Protein AF-A0A956KHF9-F1 (afdb_monomer_lite)

Foldseek 3Di:
DAQAPLCQQLFFHPFFAAADPVRHGHWWKEQACAFSRRDRVDPQRCNVLPHQDQPRKGFIAIGRDGGRSRRGDPDIDGSVDDTHYDDDDNPDPDD

pLDDT: mean 93.19, std 8.16, range [40.53, 98.19]

Sequence (95 aa):
VAADWDDLVDGALAASISINEHGEPTVDSVWTNTDSSGASASVLDCNAWTLNGLNIVALHGKAGASGEQWTLVGDVASCSDKKRLYCLEQPQNGG

Secondary structure (DSSP, 8-state):
--SSHHHHHSSB-SS---B-TTS-B---EEE--B-TTSSB--S-BHHHHT---TT-EEEEEETT--BGGGT--SSEEETTS--B-----------

Radius of gyration: 13.56 Å; chains: 1; bounding box: 30×32×38 Å

Structure (mmCIF, N/CA/C/O backbone):
data_AF-A0A956KHF9-F1
#
_entry.id   AF-A0A956KHF9-F1
#
loop_
_atom_site.group_PDB
_atom_site.id
_atom_site.type_symbol
_atom_site.label_atom_id
_atom_site.label_alt_id
_atom_site.label_comp_id
_atom_site.label_asym_id
_atom_site.label_entity_id
_atom_site.label_seq_id
_atom_site.pdbx_PDB_ins_code
_atom_site.Cartn_x
_atom_site.Cartn_y
_atom_site.Cartn_z
_atom_site.occupancy
_atom_site.B_iso_or_equiv
_atom_site.auth_seq_id
_atom_site.auth_comp_id
_atom_site.auth_asym_id
_atom_site.auth_atom_id
_atom_site.pdbx_PDB_model_num
ATOM 1 N N . VAL A 1 1 ? -12.289 2.039 10.640 1.00 84.94 1 VAL A N 1
ATOM 2 C CA . VAL A 1 1 ? -10.980 1.378 10.580 1.00 84.94 1 VAL A CA 1
ATOM 3 C C . VAL A 1 1 ? -11.262 -0.104 10.471 1.00 84.94 1 VAL A C 1
ATOM 5 O O . VAL A 1 1 ? -12.367 -0.480 10.850 1.00 84.94 1 VAL A O 1
ATOM 8 N N . ALA A 1 2 ? -10.343 -0.885 9.912 1.00 89.56 2 ALA A N 1
ATOM 9 C CA . ALA A 1 2 ? -10.547 -2.316 9.720 1.00 89.56 2 ALA A CA 1
ATOM 10 C C . ALA A 1 2 ? -10.549 -3.080 11.058 1.00 89.56 2 ALA A C 1
ATOM 12 O O . ALA A 1 2 ? -9.770 -2.737 11.952 1.00 89.56 2 ALA A O 1
ATOM 13 N N . ALA A 1 3 ? -11.405 -4.090 11.193 1.00 89.62 3 ALA A N 1
ATOM 14 C CA . ALA A 1 3 ? -11.467 -5.001 12.335 1.00 89.62 3 ALA A CA 1
ATOM 15 C C . ALA A 1 3 ? -10.482 -6.176 12.208 1.00 89.62 3 ALA A C 1
ATOM 17 O O . ALA A 1 3 ? -9.941 -6.637 13.214 1.00 89.62 3 ALA A O 1
ATOM 18 N N . ASP A 1 4 ? -10.238 -6.636 10.983 1.00 91.31 4 ASP A N 1
ATOM 19 C CA . ASP A 1 4 ? -9.315 -7.714 10.632 1.00 91.31 4 ASP A CA 1
ATOM 20 C C . ASP A 1 4 ? -8.784 -7.522 9.198 1.00 91.31 4 ASP A C 1
ATOM 22 O O . ASP A 1 4 ? -8.983 -6.476 8.576 1.00 91.31 4 ASP A O 1
ATOM 26 N N . TRP A 1 5 ? -8.033 -8.502 8.698 1.00 91.00 5 TRP A N 1
ATOM 27 C CA . TRP A 1 5 ? -7.438 -8.460 7.370 1.00 91.00 5 TRP A CA 1
ATOM 28 C C . TRP A 1 5 ? -8.471 -8.510 6.246 1.00 91.00 5 TRP A C 1
ATOM 30 O O . TRP A 1 5 ? -8.256 -7.865 5.223 1.00 91.00 5 TRP A O 1
ATOM 40 N N . ASP A 1 6 ? -9.577 -9.231 6.431 1.00 92.38 6 ASP A N 1
ATOM 41 C CA . ASP A 1 6 ? -10.619 -9.324 5.410 1.00 92.38 6 ASP A CA 1
ATOM 42 C C . ASP A 1 6 ? -11.326 -7.963 5.282 1.00 92.38 6 ASP A C 1
ATOM 44 O O . ASP A 1 6 ? -11.408 -7.423 4.180 1.00 92.38 6 ASP A O 1
ATOM 48 N N . ASP A 1 7 ? -11.695 -7.333 6.405 1.00 92.62 7 ASP A N 1
ATOM 49 C CA . ASP A 1 7 ? -12.263 -5.969 6.450 1.00 92.62 7 ASP A CA 1
ATOM 50 C C . ASP A 1 7 ? -11.268 -4.896 5.965 1.00 92.62 7 ASP A C 1
ATOM 52 O O . ASP A 1 7 ? -11.648 -3.826 5.501 1.00 92.62 7 ASP A O 1
ATOM 56 N N . LEU A 1 8 ? -9.956 -5.145 6.041 1.00 93.25 8 LEU A N 1
ATOM 57 C CA . LEU A 1 8 ? -8.960 -4.198 5.533 1.00 93.25 8 LEU A CA 1
ATOM 58 C C . LEU A 1 8 ? -8.984 -4.085 4.006 1.00 93.25 8 LEU A C 1
ATOM 60 O O . LEU A 1 8 ? -8.643 -3.025 3.467 1.00 93.25 8 LEU A O 1
ATOM 64 N N . VAL A 1 9 ? -9.309 -5.177 3.317 1.00 95.38 9 VAL A N 1
ATOM 65 C CA . VAL A 1 9 ? -9.128 -5.284 1.869 1.00 95.38 9 VAL A CA 1
ATOM 66 C C . VAL A 1 9 ? -10.425 -5.441 1.099 1.00 95.38 9 VAL A C 1
ATOM 68 O O . VAL A 1 9 ? -10.384 -5.183 -0.091 1.00 95.38 9 VAL A O 1
ATOM 71 N N . ASP A 1 10 ? -11.559 -5.767 1.720 1.00 92.44 10 ASP A N 1
ATOM 72 C CA . ASP A 1 10 ? -12.834 -6.091 1.047 1.00 92.44 10 ASP A CA 1
ATOM 73 C C . ASP A 1 10 ? -13.454 -4.980 0.165 1.00 92.44 10 ASP A C 1
ATOM 75 O O . ASP A 1 10 ? -14.490 -5.180 -0.476 1.00 92.44 10 ASP A O 1
ATOM 79 N N . GLY A 1 11 ? -12.815 -3.811 0.101 1.00 92.38 11 GLY A N 1
ATOM 80 C CA . GLY A 1 11 ? -13.241 -2.656 -0.679 1.00 92.38 11 GLY A CA 1
ATOM 81 C C . GLY A 1 11 ? -14.035 -1.626 0.122 1.00 92.38 11 GLY A C 1
ATOM 82 O O . GLY A 1 11 ? -14.410 -0.598 -0.450 1.00 92.38 11 GLY A O 1
ATOM 83 N N . ALA A 1 12 ? -14.265 -1.834 1.423 1.00 94.12 12 ALA A N 1
ATOM 84 C CA . ALA A 1 12 ? -14.975 -0.887 2.273 1.00 94.12 12 ALA A CA 1
ATOM 85 C C . ALA A 1 12 ? -14.483 -0.896 3.730 1.00 94.12 12 ALA A C 1
ATOM 87 O O . ALA A 1 12 ? -14.731 -1.809 4.494 1.00 94.12 12 ALA A O 1
ATOM 88 N N . LEU A 1 13 ? -13.922 0.224 4.185 1.00 93.94 13 LEU A N 1
ATOM 89 C CA . LEU A 1 13 ? -13.578 0.418 5.592 1.00 93.94 13 LEU A CA 1
ATOM 90 C C . LEU A 1 13 ? -14.720 1.103 6.348 1.00 93.94 13 LEU A C 1
ATOM 92 O O . LEU A 1 13 ? -15.157 2.194 5.971 1.00 93.94 13 LEU A O 1
ATOM 96 N N . ALA A 1 14 ? -15.082 0.582 7.525 1.00 91.81 14 ALA A N 1
ATOM 97 C CA . ALA A 1 14 ? -16.041 1.237 8.430 1.00 91.81 14 ALA A CA 1
ATOM 98 C C . ALA A 1 14 ? -15.641 2.679 8.832 1.00 91.81 14 ALA A C 1
ATOM 100 O O . ALA A 1 14 ? -16.479 3.501 9.198 1.00 91.81 14 ALA A O 1
ATOM 101 N N . ALA A 1 15 ? -14.343 2.993 8.776 1.00 91.62 15 ALA A N 1
ATOM 102 C CA . ALA A 1 15 ? -13.803 4.353 8.844 1.00 91.62 15 ALA A CA 1
ATOM 103 C C . ALA A 1 15 ? -12.419 4.371 8.187 1.00 91.62 15 ALA A C 1
ATOM 105 O O . ALA A 1 15 ? -11.691 3.381 8.290 1.00 91.62 15 ALA A O 1
ATOM 106 N N . SER A 1 16 ? -12.040 5.480 7.563 1.00 93.75 16 SER A N 1
ATOM 107 C CA . SER A 1 16 ? -10.769 5.577 6.849 1.00 93.75 16 SER A CA 1
ATOM 108 C C . SER A 1 16 ? -9.548 5.459 7.767 1.00 93.75 16 SER A C 1
ATOM 110 O O . SER A 1 16 ? -9.594 5.763 8.961 1.00 93.75 16 SER A O 1
ATOM 112 N N . ILE A 1 17 ? -8.432 5.021 7.185 1.00 94.00 17 ILE A N 1
ATOM 113 C CA . ILE A 1 17 ? -7.119 5.020 7.831 1.00 94.00 17 ILE A CA 1
ATOM 114 C C . ILE A 1 17 ? -6.397 6.291 7.383 1.00 94.00 17 ILE A C 1
ATOM 116 O O . ILE A 1 17 ? -5.984 6.409 6.231 1.00 94.00 17 ILE A O 1
ATOM 120 N N . SER A 1 18 ? -6.314 7.279 8.274 1.00 94.44 18 SER A N 1
ATOM 121 C CA . SER A 1 18 ? -5.823 8.629 7.957 1.00 94.44 18 SER A CA 1
ATOM 122 C C . SER A 1 18 ? -4.927 9.210 9.046 1.00 94.44 18 SER A C 1
ATOM 124 O O . SER A 1 18 ? -4.920 10.421 9.249 1.00 94.44 18 SER A O 1
ATOM 126 N N . ILE A 1 19 ? -4.231 8.360 9.798 1.00 93.56 19 ILE A N 1
ATOM 127 C CA . ILE A 1 19 ? -3.267 8.766 10.827 1.00 93.56 19 ILE A CA 1
ATOM 128 C C . ILE A 1 19 ? -1.910 8.123 10.551 1.00 93.56 19 ILE A C 1
ATOM 130 O O . ILE A 1 19 ? -1.848 7.056 9.935 1.00 93.56 19 ILE A O 1
ATOM 134 N N . ASN A 1 20 ? -0.834 8.792 10.956 1.00 92.88 20 ASN A N 1
ATOM 135 C CA . ASN A 1 20 ? 0.523 8.254 10.924 1.00 92.88 20 ASN A CA 1
ATOM 136 C C . ASN A 1 20 ? 0.898 7.610 12.275 1.00 92.88 20 ASN A C 1
ATOM 138 O O . ASN A 1 20 ? 0.115 7.607 13.226 1.00 92.88 20 ASN A O 1
ATOM 142 N N . GLU A 1 21 ? 2.117 7.089 12.373 1.00 92.50 21 GLU A N 1
ATOM 143 C CA . GLU A 1 21 ? 2.670 6.449 13.570 1.00 92.50 21 GLU A CA 1
ATOM 144 C C . GLU A 1 21 ? 2.832 7.390 14.778 1.00 92.50 21 GLU A C 1
ATOM 146 O O . GLU A 1 21 ? 2.965 6.926 15.908 1.00 92.50 21 GLU A O 1
ATOM 151 N N . HIS A 1 22 ? 2.781 8.706 14.557 1.00 95.00 22 HIS A N 1
ATOM 152 C CA . HIS A 1 22 ? 2.809 9.735 15.599 1.00 95.00 22 HIS A CA 1
ATOM 153 C C . HIS A 1 22 ? 1.399 10.180 16.032 1.00 95.00 22 HIS A C 1
ATOM 155 O O . HIS A 1 22 ? 1.264 11.051 16.890 1.00 95.00 22 HIS A O 1
ATOM 161 N N . GLY A 1 23 ? 0.343 9.595 15.453 1.00 93.50 23 GLY A N 1
ATOM 162 C CA . GLY A 1 23 ? -1.049 9.964 15.718 1.00 93.50 23 GLY A CA 1
ATOM 163 C C . GLY A 1 23 ? -1.511 11.233 14.994 1.00 93.50 23 GLY A C 1
ATOM 164 O O . GLY A 1 23 ? -2.565 11.776 15.322 1.00 93.50 23 GLY A O 1
ATOM 165 N N . GLU A 1 24 ? -0.750 11.718 14.013 1.00 95.75 24 GLU A N 1
ATOM 166 C CA . GLU A 1 24 ? -1.091 12.918 13.250 1.00 95.75 24 GLU A CA 1
ATOM 167 C C . GLU A 1 24 ? -1.924 12.565 12.008 1.00 95.75 24 GLU A C 1
ATOM 169 O O . GLU A 1 24 ? -1.645 11.555 11.351 1.00 95.75 24 GLU A O 1
ATOM 174 N N . PRO A 1 25 ? -2.912 13.396 11.627 1.00 93.25 25 PRO A N 1
ATOM 175 C CA . PRO A 1 25 ? -3.691 13.178 10.414 1.00 93.25 25 PRO A CA 1
ATOM 176 C C . PRO A 1 25 ? -2.844 13.197 9.129 1.00 93.25 25 PRO A C 1
ATOM 178 O O . PRO A 1 25 ? -1.976 14.050 8.954 1.00 93.25 25 PRO A O 1
ATOM 181 N N . THR A 1 26 ? -3.147 12.307 8.184 1.00 92.44 26 THR A N 1
ATOM 182 C CA . THR A 1 26 ? -2.515 12.226 6.857 1.00 92.44 26 THR A CA 1
ATOM 183 C C . THR A 1 26 ? -3.517 11.789 5.784 1.00 92.44 26 THR A C 1
ATOM 185 O O . THR A 1 26 ? -4.382 10.945 6.019 1.00 92.44 26 THR A O 1
ATOM 188 N N . VAL A 1 27 ? -3.389 12.378 4.591 1.00 86.50 27 VAL A N 1
ATOM 189 C CA . VAL A 1 27 ? -4.157 12.034 3.384 1.00 86.50 27 VAL A CA 1
ATOM 190 C C . VAL A 1 27 ? -3.179 11.941 2.212 1.00 86.50 27 VAL A C 1
ATOM 192 O O . VAL A 1 27 ? -3.170 12.776 1.312 1.00 86.50 27 VAL A O 1
ATOM 195 N N . ASP A 1 28 ? -2.307 10.939 2.267 1.00 92.88 28 ASP A N 1
ATOM 196 C CA . ASP A 1 28 ? -1.248 10.711 1.282 1.00 92.88 28 ASP A CA 1
ATOM 197 C C . ASP A 1 28 ? -1.513 9.443 0.453 1.00 92.88 28 ASP A C 1
ATOM 199 O O . ASP A 1 28 ? -2.303 8.573 0.832 1.00 92.88 28 ASP A O 1
ATOM 203 N N . SER A 1 29 ? -0.839 9.306 -0.691 1.00 96.62 29 SER A N 1
ATOM 204 C CA . SER A 1 29 ? -0.790 8.018 -1.389 1.00 96.62 29 SER A CA 1
ATOM 205 C C . SER A 1 29 ? 0.017 6.997 -0.582 1.00 96.62 29 SER A C 1
ATOM 207 O O . SER A 1 29 ? 1.016 7.340 0.059 1.00 96.62 29 SER A O 1
ATOM 209 N N . VAL A 1 30 ? -0.389 5.734 -0.670 1.00 97.00 30 VAL A N 1
ATOM 210 C CA . VAL A 1 30 ? 0.195 4.622 0.090 1.00 97.00 30 VAL A CA 1
ATOM 211 C C . VAL A 1 30 ? 0.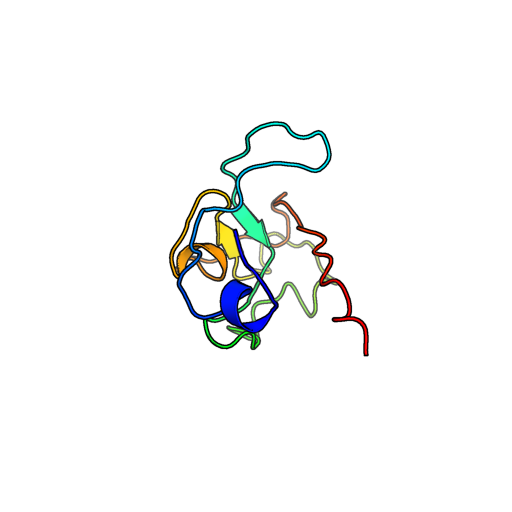615 3.528 -0.874 1.00 97.00 30 VAL A C 1
ATOM 213 O O . VAL A 1 30 ? -0.176 3.133 -1.721 1.00 97.00 30 VAL A O 1
ATOM 216 N N . TRP A 1 31 ? 1.842 3.030 -0.764 1.00 97.81 31 TRP A N 1
ATOM 217 C CA . TRP A 1 31 ? 2.250 1.860 -1.536 1.00 97.81 31 TRP A CA 1
ATOM 218 C C . TRP A 1 31 ? 1.487 0.622 -1.054 1.00 97.81 31 TRP A C 1
ATOM 220 O O . TRP A 1 31 ? 1.537 0.289 0.127 1.00 97.81 31 TRP A O 1
ATOM 230 N N . THR A 1 32 ? 0.777 -0.034 -1.972 1.00 96.44 32 THR A N 1
ATOM 231 C CA . THR A 1 32 ? -0.073 -1.200 -1.681 1.00 96.44 32 THR A CA 1
ATOM 232 C C . THR A 1 32 ? 0.099 -2.280 -2.751 1.00 96.44 32 THR A C 1
ATOM 234 O O . THR A 1 32 ? 0.520 -3.388 -2.440 1.00 96.44 32 THR A O 1
ATOM 237 N N . ASN A 1 33 ? -0.180 -1.945 -4.020 1.00 97.56 33 ASN A N 1
ATOM 238 C CA . ASN A 1 33 ? -0.372 -2.904 -5.117 1.00 97.56 33 ASN A CA 1
ATOM 239 C C . ASN A 1 33 ? -1.293 -4.073 -4.712 1.00 97.56 33 ASN A C 1
ATOM 241 O O . ASN A 1 33 ? -1.008 -5.239 -4.982 1.00 97.56 33 ASN A O 1
ATOM 245 N N . THR A 1 34 ? -2.394 -3.754 -4.036 1.00 96.81 34 THR A N 1
ATOM 246 C CA . THR A 1 34 ? -3.335 -4.732 -3.480 1.00 96.81 34 THR A CA 1
ATOM 247 C C . THR A 1 34 ? -4.720 -4.468 -4.050 1.00 96.81 34 THR A C 1
ATOM 249 O O . THR A 1 34 ? -5.135 -3.314 -4.105 1.00 96.81 34 THR A O 1
ATOM 252 N N . ASP A 1 35 ? -5.419 -5.503 -4.508 1.00 94.62 35 ASP A N 1
ATOM 253 C CA . ASP A 1 35 ? -6.811 -5.385 -4.950 1.00 94.62 35 ASP A CA 1
ATOM 254 C C . ASP A 1 35 ? -7.796 -5.554 -3.781 1.00 94.62 35 ASP A C 1
ATOM 256 O O . ASP A 1 35 ? -7.399 -5.744 -2.629 1.00 94.62 35 ASP A O 1
ATOM 260 N N . SER A 1 36 ? -9.099 -5.483 -4.067 1.00 92.38 36 SER A N 1
ATOM 261 C CA . SER A 1 36 ? -10.139 -5.611 -3.042 1.00 92.38 36 SER A CA 1
ATOM 262 C C . SER A 1 36 ? -10.334 -7.044 -2.505 1.00 92.38 36 SER A C 1
ATOM 264 O O . SER A 1 36 ? -11.268 -7.319 -1.759 1.00 92.38 36 SER A O 1
ATOM 266 N N . SER A 1 37 ? -9.502 -7.997 -2.933 1.00 91.69 37 SER A N 1
ATOM 267 C CA . SER A 1 37 ? -9.454 -9.362 -2.398 1.00 91.69 37 SER A CA 1
ATOM 268 C C . SER A 1 37 ? -8.225 -9.605 -1.519 1.00 91.69 37 SER A C 1
ATOM 270 O O . SER A 1 37 ? -8.029 -10.711 -1.019 1.00 91.69 37 SER A O 1
ATOM 272 N N . GLY A 1 38 ? -7.369 -8.591 -1.348 1.00 93.94 38 GLY A N 1
ATOM 273 C CA . GLY A 1 38 ? -6.098 -8.719 -0.639 1.00 93.94 38 GLY A CA 1
ATOM 274 C C . GLY A 1 38 ? -4.978 -9.349 -1.470 1.00 93.94 38 GLY A C 1
ATOM 275 O O . GLY A 1 38 ? -3.879 -9.551 -0.951 1.00 93.94 38 GLY A O 1
ATOM 276 N N . ALA A 1 39 ? -5.221 -9.650 -2.749 1.00 96.25 39 ALA A N 1
ATOM 277 C CA . ALA A 1 39 ? -4.216 -10.175 -3.664 1.00 96.25 39 ALA A CA 1
ATOM 278 C C . ALA A 1 39 ? -3.423 -9.044 -4.335 1.00 96.25 39 ALA A C 1
ATOM 280 O O . ALA A 1 39 ? -3.788 -7.870 -4.269 1.00 96.25 39 ALA A O 1
ATOM 281 N N . SER A 1 40 ? -2.319 -9.389 -5.002 1.00 97.12 40 SER A N 1
ATOM 282 C CA . SER A 1 40 ? -1.586 -8.420 -5.819 1.00 97.12 40 SER A CA 1
ATOM 283 C C . SER A 1 40 ? -2.448 -7.943 -6.986 1.00 97.12 40 SER A C 1
ATOM 285 O O . SER A 1 40 ? -2.841 -8.748 -7.828 1.00 97.12 40 SER A O 1
ATOM 287 N N . ALA A 1 41 ? -2.682 -6.633 -7.076 1.00 97.06 41 ALA A N 1
ATOM 288 C CA . ALA A 1 41 ? -3.513 -6.055 -8.133 1.00 97.06 41 ALA A CA 1
ATOM 289 C C . ALA A 1 41 ? -2.864 -6.163 -9.526 1.00 97.06 41 ALA A C 1
ATOM 291 O O . ALA A 1 41 ? -3.550 -6.205 -10.547 1.00 97.06 41 ALA A O 1
ATOM 292 N N . SER A 1 42 ? -1.529 -6.167 -9.587 1.00 97.06 42 SER A N 1
ATOM 293 C CA . SER A 1 42 ? -0.763 -6.226 -10.831 1.00 97.06 42 SER A CA 1
ATOM 294 C C . SER A 1 42 ? 0.672 -6.710 -10.600 1.00 97.06 42 SER A C 1
ATOM 296 O O . SER A 1 42 ? 1.153 -6.778 -9.472 1.00 97.06 42 SER A O 1
ATOM 298 N N . VAL A 1 43 ? 1.386 -6.968 -11.699 1.00 96.94 43 VAL A N 1
ATOM 299 C CA . VAL A 1 43 ? 2.851 -7.155 -11.732 1.00 96.94 43 VAL A CA 1
ATOM 300 C C . VAL A 1 43 ? 3.626 -5.836 -11.585 1.00 96.94 43 VAL A C 1
ATOM 302 O O . VAL A 1 43 ? 4.852 -5.831 -11.567 1.00 96.94 43 VAL A O 1
ATOM 305 N N . LEU A 1 44 ? 2.925 -4.700 -11.541 1.00 97.44 44 LEU A N 1
ATOM 306 C CA . LEU A 1 44 ? 3.509 -3.379 -11.317 1.00 97.44 44 LEU A CA 1
ATOM 307 C C . LEU A 1 44 ? 3.717 -3.164 -9.814 1.00 97.44 44 LEU A C 1
ATOM 309 O O . LEU A 1 44 ? 2.861 -2.611 -9.125 1.00 97.44 44 LEU A O 1
ATOM 313 N N . ASP A 1 45 ? 4.855 -3.627 -9.313 1.00 97.31 45 ASP A N 1
ATOM 314 C CA . ASP A 1 45 ? 5.174 -3.702 -7.883 1.00 97.31 45 ASP A CA 1
ATOM 315 C C . ASP A 1 45 ? 6.589 -3.201 -7.563 1.00 97.31 45 ASP A C 1
ATOM 317 O O . ASP A 1 45 ? 7.204 -3.616 -6.584 1.00 97.31 45 ASP A O 1
ATOM 321 N N . CYS A 1 46 ? 7.154 -2.344 -8.418 1.00 97.69 46 CYS A N 1
ATOM 322 C CA . CYS A 1 46 ? 8.548 -1.912 -8.303 1.00 97.69 46 CYS A CA 1
ATOM 323 C C . CYS A 1 46 ? 9.557 -3.072 -8.324 1.00 97.69 46 CYS A C 1
ATOM 325 O O . CYS A 1 46 ? 10.603 -3.001 -7.672 1.00 97.69 46 CYS A O 1
ATOM 327 N N . ASN A 1 47 ? 9.256 -4.122 -9.099 1.00 97.19 47 ASN A N 1
ATOM 328 C CA . ASN A 1 47 ? 10.046 -5.347 -9.192 1.00 97.19 47 ASN A CA 1
ATOM 329 C C . ASN A 1 47 ? 10.169 -6.009 -7.814 1.00 97.19 47 ASN A C 1
ATOM 331 O O . ASN A 1 47 ? 11.254 -6.083 -7.236 1.00 97.19 47 ASN A O 1
ATOM 335 N N . ALA A 1 48 ? 9.033 -6.427 -7.265 1.00 96.62 48 ALA A N 1
ATOM 336 C CA . ALA A 1 48 ? 8.893 -6.951 -5.910 1.00 96.62 48 ALA A CA 1
ATOM 337 C C . ALA A 1 48 ? 9.462 -6.006 -4.834 1.00 96.62 48 ALA A C 1
ATOM 339 O O . ALA A 1 48 ? 10.151 -6.437 -3.910 1.00 96.62 48 ALA A O 1
ATOM 340 N N . TRP A 1 49 ? 9.196 -4.705 -4.973 1.00 96.81 49 TRP A N 1
ATOM 341 C CA . TRP A 1 49 ? 9.629 -3.648 -4.054 1.00 96.81 49 TRP A CA 1
ATOM 342 C C . TRP A 1 49 ? 11.156 -3.526 -3.905 1.00 96.81 49 TRP A C 1
ATOM 344 O O . TRP A 1 49 ? 11.649 -3.070 -2.874 1.00 96.81 49 TRP A O 1
ATOM 354 N N . THR A 1 50 ? 11.922 -3.920 -4.933 1.00 97.62 50 THR A N 1
ATOM 355 C CA . THR A 1 50 ? 13.400 -3.892 -4.903 1.00 97.62 50 THR A CA 1
ATOM 356 C C . THR A 1 50 ? 14.028 -2.756 -5.708 1.00 97.62 50 THR A C 1
ATOM 358 O O . THR A 1 50 ? 15.216 -2.482 -5.530 1.00 97.62 50 THR A O 1
ATOM 361 N N . LEU A 1 51 ? 13.273 -2.083 -6.584 1.00 97.44 51 LEU A N 1
ATOM 362 C CA . LEU A 1 51 ? 13.789 -1.036 -7.473 1.00 97.44 51 LEU A CA 1
ATOM 363 C C . LEU A 1 51 ? 13.097 0.315 -7.249 1.00 97.44 51 LEU A C 1
ATOM 365 O O . LEU A 1 51 ? 11.930 0.378 -6.883 1.00 97.44 51 LEU A O 1
ATOM 369 N N . ASN A 1 52 ? 13.811 1.412 -7.523 1.00 95.19 52 ASN A N 1
ATOM 370 C CA . ASN A 1 52 ? 13.352 2.790 -7.293 1.00 95.19 52 ASN A CA 1
ATOM 371 C C . ASN A 1 52 ? 13.555 3.727 -8.509 1.00 95.19 52 ASN A C 1
ATOM 373 O O . ASN A 1 52 ? 13.969 4.878 -8.365 1.00 95.19 52 ASN A O 1
ATOM 377 N N . GLY A 1 53 ? 13.297 3.233 -9.725 1.00 96.19 53 GLY A N 1
ATOM 378 C CA . GLY A 1 53 ? 13.531 3.966 -10.980 1.00 96.19 53 GLY A CA 1
ATOM 379 C C . GLY A 1 53 ? 12.356 4.830 -11.457 1.00 96.19 53 GLY A C 1
ATOM 380 O O . GLY A 1 53 ? 11.205 4.485 -11.223 1.00 96.19 53 GLY A O 1
ATOM 381 N N . LEU A 1 54 ? 12.657 5.904 -12.204 1.00 95.94 54 LEU A N 1
ATOM 382 C CA . LEU A 1 54 ? 11.668 6.820 -12.815 1.00 95.94 54 LEU A CA 1
ATOM 383 C C . LEU A 1 54 ? 10.784 6.165 -13.890 1.00 95.94 54 LEU A C 1
ATOM 385 O O . LEU A 1 54 ? 9.704 6.655 -14.204 1.00 95.94 54 LEU A O 1
ATOM 389 N N . ASN A 1 55 ? 11.278 5.093 -14.504 1.00 96.31 55 ASN A N 1
ATOM 390 C CA . ASN A 1 55 ? 10.616 4.343 -15.572 1.00 96.31 55 ASN A CA 1
ATOM 391 C C . ASN A 1 55 ? 10.042 3.001 -15.088 1.00 96.31 55 ASN A C 1
ATOM 393 O O . ASN A 1 55 ? 9.607 2.194 -15.906 1.00 96.31 55 ASN A O 1
ATOM 397 N N . ILE A 1 56 ? 10.091 2.749 -13.780 1.00 97.25 56 ILE A N 1
ATOM 398 C CA . ILE A 1 56 ? 9.497 1.583 -13.130 1.00 97.25 56 ILE A CA 1
ATOM 399 C C . ILE A 1 56 ? 8.326 2.117 -12.322 1.00 97.25 56 ILE A C 1
ATOM 401 O O . ILE A 1 56 ? 8.451 3.150 -11.667 1.00 97.25 56 ILE A O 1
ATOM 405 N N . VAL A 1 57 ? 7.188 1.441 -12.392 1.00 98.19 57 VAL A N 1
ATOM 406 C CA . VAL A 1 57 ? 5.958 1.921 -11.768 1.00 98.19 57 VAL A CA 1
ATOM 407 C C . VAL A 1 57 ? 5.338 0.860 -10.876 1.00 98.19 57 VAL A C 1
ATOM 409 O O . VAL A 1 57 ? 5.553 -0.338 -11.079 1.00 98.19 57 VAL A O 1
ATOM 412 N N . ALA A 1 58 ? 4.548 1.314 -9.910 1.00 98.19 58 ALA A N 1
ATOM 413 C CA . ALA A 1 58 ? 3.684 0.465 -9.111 1.00 98.19 58 ALA A CA 1
ATOM 414 C C . ALA A 1 58 ? 2.306 1.087 -8.902 1.00 98.19 58 ALA A C 1
ATOM 416 O O . ALA A 1 58 ? 2.117 2.302 -9.038 1.00 98.19 58 ALA A O 1
ATOM 417 N N . LEU A 1 59 ? 1.346 0.229 -8.570 1.00 98.19 59 LEU A N 1
ATOM 418 C CA . LEU A 1 59 ? 0.026 0.646 -8.112 1.00 98.19 59 LEU A CA 1
ATOM 419 C C . LEU A 1 59 ? 0.069 1.055 -6.636 1.00 98.19 59 LEU A C 1
ATOM 421 O O . LEU A 1 59 ? 0.901 0.588 -5.853 1.00 98.19 59 LEU A O 1
ATOM 425 N N . HIS A 1 60 ? -0.836 1.948 -6.254 1.00 98.12 60 HIS A N 1
ATOM 426 C CA . HIS A 1 60 ? -0.893 2.499 -4.907 1.00 98.12 60 HIS A CA 1
ATOM 427 C C . HIS A 1 60 ? -2.335 2.733 -4.459 1.00 98.12 60 HIS A C 1
ATOM 429 O O . HIS A 1 60 ? -3.232 2.899 -5.278 1.00 98.12 60 HIS A O 1
ATOM 435 N N . GLY A 1 61 ? -2.532 2.816 -3.151 1.00 97.50 61 GLY A N 1
ATOM 436 C CA . GLY A 1 61 ? -3.764 3.221 -2.495 1.00 97.50 61 GLY A CA 1
ATOM 437 C C . GLY A 1 61 ? -3.730 4.680 -2.039 1.00 97.50 61 GLY A C 1
ATOM 438 O O . GLY A 1 61 ? -2.831 5.461 -2.398 1.00 97.50 61 GLY A O 1
ATOM 439 N N . LYS A 1 62 ? -4.713 5.058 -1.222 1.00 96.75 62 LYS A N 1
ATOM 440 C CA . LYS A 1 62 ? -4.874 6.405 -0.672 1.00 96.75 62 LYS A CA 1
ATOM 441 C C . LYS A 1 62 ? -5.320 6.363 0.789 1.00 96.75 62 LYS A C 1
ATOM 443 O O . LYS A 1 62 ? -6.429 5.931 1.101 1.00 96.75 62 LYS A O 1
ATOM 448 N N . ALA A 1 63 ? -4.491 6.914 1.674 1.00 96.19 63 ALA A N 1
ATOM 449 C CA . ALA A 1 63 ? -4.874 7.162 3.058 1.00 96.19 63 ALA A CA 1
ATOM 4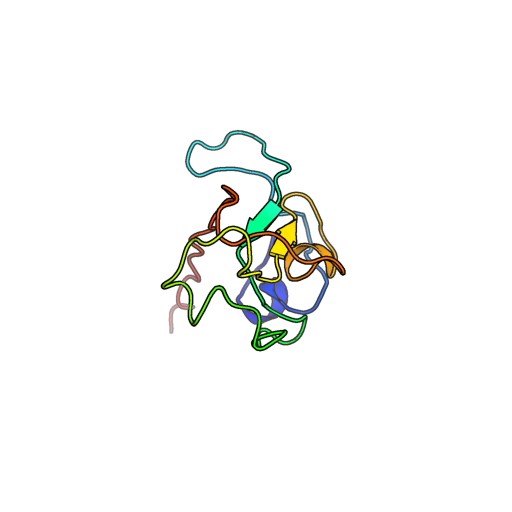50 C C . ALA A 1 63 ? -6.041 8.159 3.117 1.00 96.19 63 ALA A C 1
ATOM 452 O O . ALA A 1 63 ? -6.156 9.072 2.295 1.00 96.19 63 ALA A O 1
ATOM 453 N N . GLY A 1 64 ? -6.935 7.979 4.084 1.00 95.12 64 GLY A N 1
ATOM 454 C CA . GLY A 1 64 ? -8.157 8.772 4.212 1.00 95.12 64 GLY A CA 1
ATOM 455 C C . GLY A 1 64 ? -9.313 8.339 3.309 1.00 95.12 64 GLY A C 1
ATOM 456 O O . GLY A 1 64 ? -10.426 8.818 3.520 1.00 95.12 64 GLY A O 1
ATOM 457 N N . ALA A 1 65 ? -9.105 7.413 2.368 1.00 95.94 65 ALA A N 1
ATOM 458 C CA . ALA A 1 65 ? -10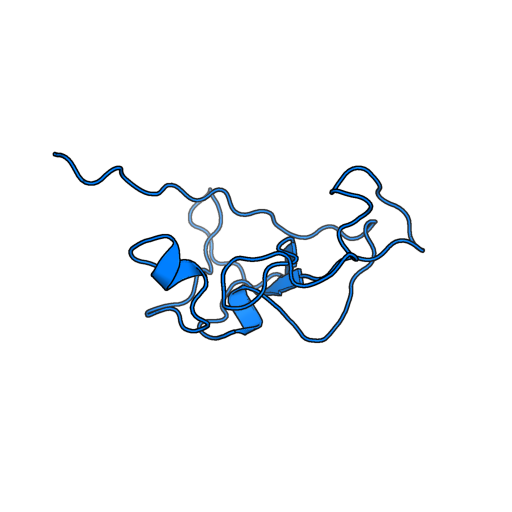.204 6.739 1.686 1.00 95.94 65 ALA A CA 1
ATOM 459 C C . ALA A 1 65 ? -10.815 5.647 2.580 1.00 95.94 65 ALA A C 1
ATOM 461 O O . ALA A 1 65 ? -10.125 5.040 3.398 1.00 95.94 65 ALA A O 1
ATOM 462 N N . SER A 1 66 ? -12.119 5.416 2.429 1.00 95.50 66 SER A N 1
ATOM 463 C CA . SER A 1 66 ? -12.857 4.347 3.115 1.00 95.50 66 SER A CA 1
ATOM 464 C C . SER A 1 66 ? -13.491 3.344 2.149 1.00 95.50 66 SER A C 1
ATOM 466 O O . SER A 1 66 ? -14.254 2.49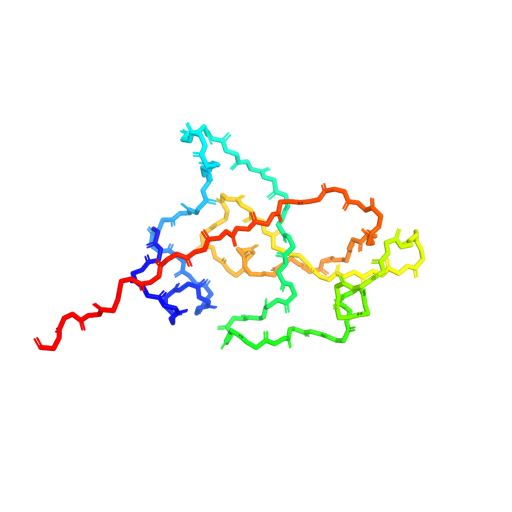7 2.585 1.00 95.50 66 SER A O 1
ATOM 468 N N . GLY A 1 67 ? -13.240 3.475 0.846 1.00 94.50 67 GLY A N 1
ATOM 469 C CA . GLY A 1 67 ? -13.663 2.515 -0.176 1.00 94.50 67 GLY A CA 1
ATOM 470 C C . GLY A 1 67 ? -12.454 1.843 -0.822 1.00 94.50 67 GLY A C 1
ATOM 471 O O . GLY A 1 67 ? -11.340 1.957 -0.310 1.00 94.50 67 GLY A O 1
ATOM 472 N N . GLU A 1 68 ? -12.652 1.246 -1.995 1.00 94.94 68 GLU A N 1
ATOM 473 C CA . GLU A 1 68 ? -11.619 0.557 -2.788 1.00 94.94 68 GLU A CA 1
ATOM 474 C C . GLU A 1 68 ? -10.339 1.384 -2.996 1.00 94.94 68 GLU A C 1
ATOM 476 O O . GLU A 1 68 ? -9.247 0.832 -3.075 1.00 94.94 68 GLU A O 1
ATOM 481 N N . GLN A 1 69 ? -10.432 2.721 -2.996 1.00 96.25 69 GLN A N 1
ATOM 482 C CA . GLN A 1 69 ? -9.259 3.592 -3.122 1.00 96.25 69 GLN A CA 1
ATOM 483 C C . GLN A 1 69 ? -8.261 3.472 -1.962 1.00 96.25 69 GLN A C 1
ATOM 485 O O . GLN A 1 69 ? -7.132 3.942 -2.099 1.00 96.25 69 GLN A O 1
ATOM 490 N N . TRP A 1 70 ? -8.650 2.879 -0.829 1.00 96.12 70 TRP A N 1
ATOM 491 C CA . TRP A 1 70 ? -7.714 2.530 0.238 1.00 96.12 70 TRP A CA 1
ATOM 492 C C . TRP A 1 70 ? -6.653 1.548 -0.268 1.00 96.12 70 TRP A C 1
ATOM 494 O O . TRP A 1 70 ? -5.463 1.800 -0.077 1.00 96.12 70 TRP A O 1
ATOM 504 N N . THR A 1 71 ? -7.069 0.480 -0.953 1.00 96.56 71 THR A N 1
ATOM 505 C CA . THR A 1 71 ? -6.168 -0.551 -1.476 1.00 96.56 71 THR A CA 1
ATOM 506 C C . THR A 1 71 ? -5.628 -0.186 -2.852 1.00 96.56 71 THR A C 1
ATOM 508 O O . THR A 1 71 ? -4.439 -0.389 -3.099 1.00 96.56 71 THR A O 1
ATOM 511 N N . LEU A 1 72 ? -6.441 0.418 -3.725 1.00 96.88 72 LEU A N 1
ATOM 512 C CA . LEU A 1 72 ? -6.061 0.675 -5.110 1.00 96.88 72 LEU A CA 1
ATOM 513 C C . LEU A 1 72 ? -6.696 1.936 -5.704 1.00 96.88 72 LEU A C 1
ATOM 515 O O . LEU A 1 72 ? -7.913 2.077 -5.793 1.00 96.88 72 LEU A O 1
ATOM 519 N N . VAL A 1 73 ? -5.856 2.822 -6.229 1.00 95.38 73 VAL A N 1
ATOM 520 C CA . VAL A 1 73 ? -6.252 3.914 -7.123 1.00 95.38 73 VAL A CA 1
ATOM 521 C C . VAL A 1 73 ? -5.970 3.494 -8.572 1.00 95.38 73 VAL A C 1
ATOM 523 O O 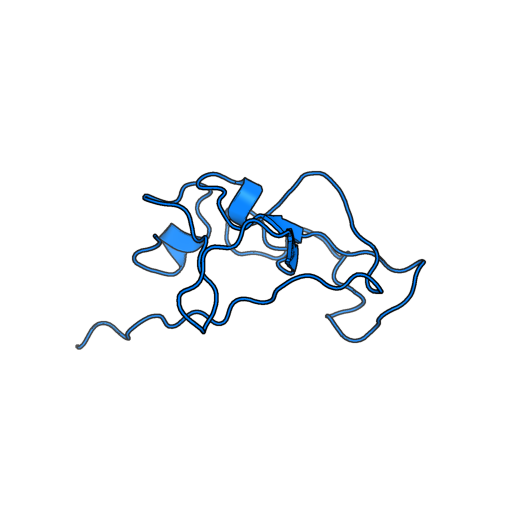. VAL A 1 73 ? -5.040 2.741 -8.840 1.00 95.38 73 VAL A O 1
ATOM 526 N N . GLY A 1 74 ? -6.799 3.944 -9.519 1.00 91.44 74 GLY A N 1
ATOM 527 C CA . GLY A 1 74 ? -6.738 3.523 -10.928 1.00 91.44 74 GLY A CA 1
ATOM 528 C C . GLY A 1 74 ? -5.541 4.041 -11.740 1.00 91.44 74 GLY A C 1
ATOM 529 O O . GLY A 1 74 ? -5.488 3.794 -12.944 1.00 91.44 74 GLY A O 1
ATOM 530 N N . ASP A 1 75 ? -4.613 4.775 -11.127 1.00 95.81 75 ASP A N 1
ATOM 531 C CA . ASP A 1 75 ? -3.373 5.252 -11.733 1.00 95.81 75 ASP A CA 1
ATOM 532 C C . ASP A 1 75 ? -2.131 4.545 -11.162 1.00 95.81 75 ASP A C 1
ATOM 534 O O . ASP A 1 75 ? -2.170 3.832 -10.161 1.00 95.81 75 ASP A O 1
ATOM 538 N N . VAL A 1 76 ? -1.006 4.711 -11.859 1.00 97.31 76 VAL A N 1
ATOM 539 C CA . VAL A 1 76 ? 0.301 4.185 -11.450 1.00 97.31 76 VAL A CA 1
ATOM 540 C C . VAL A 1 76 ? 1.193 5.333 -11.005 1.00 97.31 76 VAL A C 1
ATOM 542 O O . VAL A 1 76 ? 1.079 6.452 -11.505 1.00 97.31 76 VAL A O 1
ATOM 545 N N . ALA A 1 77 ? 2.140 5.042 -10.124 1.00 97.75 77 ALA A N 1
ATOM 546 C CA . ALA A 1 77 ? 3.157 6.000 -9.718 1.00 97.75 77 ALA A CA 1
ATOM 547 C C . ALA A 1 77 ? 4.561 5.465 -9.958 1.00 97.75 77 ALA A C 1
ATOM 549 O O . ALA A 1 77 ? 4.778 4.252 -10.000 1.00 97.75 77 ALA A O 1
ATOM 550 N N . SER A 1 78 ? 5.514 6.383 -10.091 1.00 97.81 78 SER A N 1
ATOM 551 C CA . SER A 1 78 ? 6.916 6.024 -10.253 1.00 97.81 78 SER A CA 1
ATOM 552 C C . SER A 1 78 ? 7.445 5.403 -8.966 1.00 97.81 78 SER A C 1
ATOM 554 O O . SER A 1 78 ? 7.201 5.906 -7.873 1.00 97.81 78 SER A O 1
ATOM 556 N N . CYS A 1 79 ? 8.250 4.355 -9.082 1.00 97.94 79 CYS A N 1
ATOM 557 C CA . CYS A 1 79 ? 8.921 3.730 -7.943 1.00 97.94 79 CYS A CA 1
ATOM 558 C C . CYS A 1 79 ? 9.976 4.635 -7.293 1.00 97.94 79 CYS A C 1
ATOM 560 O O . CYS A 1 79 ? 10.451 4.353 -6.195 1.00 97.94 79 CYS A O 1
ATOM 562 N N . SER A 1 80 ? 10.351 5.734 -7.953 1.00 97.69 80 SER A N 1
ATOM 563 C CA . SER A 1 80 ? 11.147 6.801 -7.340 1.00 97.69 80 SER A CA 1
ATOM 564 C C . SER A 1 80 ? 10.338 7.710 -6.406 1.00 97.69 80 SER A C 1
ATOM 566 O O . SER A 1 80 ? 10.932 8.504 -5.672 1.00 97.69 80 SER A O 1
ATOM 568 N N . ASP A 1 81 ? 9.003 7.659 -6.461 1.00 97.38 81 ASP A N 1
ATOM 569 C CA . ASP A 1 81 ? 8.137 8.525 -5.668 1.00 97.38 81 ASP A CA 1
ATOM 570 C C . ASP A 1 81 ? 8.120 8.086 -4.203 1.00 97.38 81 ASP A C 1
ATOM 572 O O . ASP A 1 81 ? 8.055 6.901 -3.862 1.00 97.38 81 ASP A O 1
ATOM 576 N N . LYS A 1 82 ? 8.131 9.069 -3.302 1.00 95.94 82 LYS A N 1
ATOM 577 C CA . LYS A 1 82 ? 7.976 8.820 -1.869 1.00 95.94 82 LYS A CA 1
ATOM 578 C C . LYS A 1 82 ? 6.490 8.733 -1.538 1.00 95.94 82 LYS A C 1
ATOM 580 O O . LYS A 1 82 ? 5.802 9.751 -1.529 1.00 95.94 82 LYS A O 1
ATOM 585 N N . LYS A 1 83 ? 6.016 7.528 -1.235 1.00 96.12 83 LYS A N 1
ATOM 586 C CA . LYS A 1 83 ? 4.681 7.273 -0.678 1.00 96.12 83 LYS A CA 1
ATOM 587 C C . LYS A 1 83 ? 4.808 6.571 0.667 1.00 96.12 83 LYS A C 1
ATOM 589 O O . LYS A 1 83 ? 5.872 6.047 1.002 1.00 96.12 83 LYS A O 1
ATOM 594 N N . ARG A 1 84 ? 3.734 6.593 1.454 1.00 95.38 84 ARG A N 1
ATOM 595 C CA . ARG A 1 84 ? 3.724 5.963 2.778 1.00 95.38 84 ARG A CA 1
ATOM 596 C C . ARG A 1 84 ? 3.658 4.444 2.668 1.00 95.38 84 ARG A C 1
ATOM 598 O O . ARG A 1 84 ? 3.140 3.907 1.692 1.00 95.38 84 ARG A O 1
ATOM 605 N N . LEU A 1 85 ? 4.137 3.787 3.715 1.00 94.81 85 LEU A N 1
ATOM 606 C CA . LEU A 1 85 ? 3.881 2.384 4.012 1.00 94.81 85 LEU A CA 1
ATOM 607 C C . LEU A 1 85 ? 3.153 2.329 5.350 1.00 94.81 85 LEU A C 1
ATOM 609 O O . LEU A 1 85 ? 3.495 3.076 6.266 1.00 94.81 85 LEU A O 1
ATOM 613 N N . TYR A 1 86 ? 2.153 1.460 5.443 1.00 94.06 86 TYR A N 1
ATOM 614 C CA . TYR A 1 86 ? 1.436 1.206 6.685 1.00 94.06 86 TYR A CA 1
ATOM 615 C C . TYR A 1 86 ? 1.872 -0.140 7.253 1.00 94.06 86 TYR A C 1
ATOM 617 O O . TYR A 1 86 ? 1.837 -1.155 6.562 1.00 94.06 86 TYR A O 1
ATOM 625 N N . CYS A 1 87 ? 2.264 -0.137 8.523 1.00 93.25 87 CYS A N 1
ATOM 626 C CA . CYS A 1 87 ? 2.449 -1.350 9.307 1.00 93.25 87 CYS A CA 1
ATOM 627 C C . CYS A 1 87 ? 1.149 -1.603 10.065 1.00 93.25 87 CYS A C 1
ATOM 629 O O . CYS A 1 87 ? 0.698 -0.736 10.812 1.00 93.25 87 CYS A O 1
ATOM 631 N N . LEU A 1 88 ? 0.544 -2.765 9.853 1.00 91.06 88 LEU A N 1
ATOM 632 C CA . LEU A 1 88 ? -0.757 -3.106 10.413 1.00 91.06 88 LEU A CA 1
ATOM 633 C C . LEU A 1 88 ? -0.588 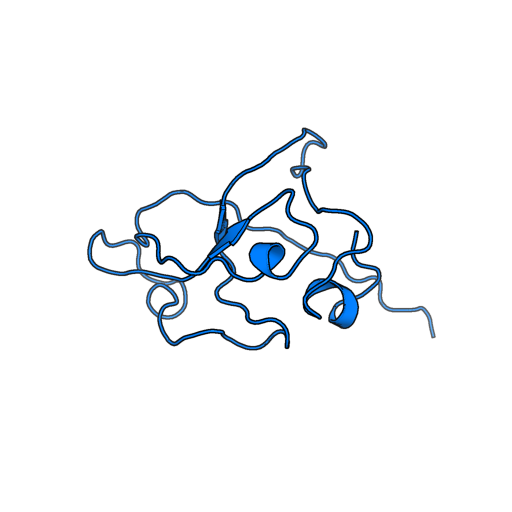-4.289 11.361 1.00 91.06 88 LEU A C 1
ATOM 635 O O . LEU A 1 88 ? 0.042 -5.287 11.014 1.00 91.06 88 LEU A O 1
ATOM 639 N N . GLU A 1 89 ? -1.133 -4.157 12.564 1.00 89.75 89 GLU A N 1
ATOM 640 C CA . GLU A 1 89 ? -1.196 -5.231 13.546 1.00 89.75 89 GLU A CA 1
ATOM 641 C C . GLU A 1 89 ? -2.603 -5.822 13.523 1.00 89.75 89 GLU A C 1
ATOM 643 O O . GLU A 1 89 ? -3.583 -5.103 13.709 1.00 89.75 89 GLU A O 1
ATOM 648 N N . GLN A 1 90 ? -2.696 -7.135 13.324 1.00 86.12 90 GLN A N 1
ATOM 649 C CA . GLN A 1 90 ? -3.910 -7.881 13.614 1.00 86.12 90 GLN A CA 1
ATOM 650 C C . GLN A 1 90 ? -3.688 -8.621 14.935 1.00 86.12 90 GLN A C 1
ATOM 652 O O . GLN A 1 90 ? -2.862 -9.542 14.971 1.00 86.12 90 GLN A O 1
ATOM 657 N N . PRO A 1 91 ? -4.398 -8.255 16.017 1.00 81.12 91 PRO A N 1
ATOM 658 C CA . PRO A 1 91 ? -4.369 -9.034 17.241 1.00 81.12 91 PRO A CA 1
ATOM 659 C C . PRO A 1 91 ? -4.783 -10.464 16.901 1.00 81.12 91 PRO A C 1
ATOM 661 O O . PRO A 1 91 ? -5.834 -10.688 16.298 1.00 81.12 91 PRO A O 1
ATOM 664 N N . GLN A 1 92 ? -3.961 -11.448 17.261 1.00 75.19 92 GLN A N 1
ATOM 665 C CA . GLN A 1 92 ? -4.432 -12.825 17.231 1.00 75.19 92 GLN A CA 1
ATOM 666 C C . GLN A 1 92 ? -5.604 -12.896 18.205 1.00 75.19 92 GLN A C 1
ATOM 668 O O . GLN A 1 92 ? -5.417 -12.655 19.398 1.00 75.19 92 GLN A O 1
ATOM 673 N N . ASN A 1 93 ? -6.807 -13.171 17.699 1.00 63.97 93 ASN A N 1
ATOM 674 C CA . ASN A 1 93 ? -7.940 -13.484 18.556 1.00 63.97 93 ASN A CA 1
ATOM 675 C C . ASN A 1 93 ? -7.471 -14.553 19.549 1.00 63.97 93 ASN A C 1
ATOM 677 O O . ASN A 1 93 ? -7.029 -15.628 19.135 1.00 63.97 93 ASN A O 1
ATOM 681 N N . GLY A 1 94 ? -7.475 -14.210 20.840 1.00 57.31 94 GLY A N 1
ATOM 682 C CA . GLY A 1 94 ? -7.153 -15.151 21.903 1.00 57.31 94 GLY A CA 1
ATOM 683 C C . GLY A 1 94 ? -8.007 -16.404 21.730 1.00 57.31 94 GLY A C 1
ATOM 684 O O . GLY A 1 94 ? -9.213 -16.292 21.501 1.00 57.31 94 GLY A O 1
ATOM 685 N N . GLY A 1 95 ? -7.355 -17.567 21.764 1.00 40.53 95 GLY A N 1
ATOM 686 C CA . GLY A 1 95 ? -8.037 -18.861 21.779 1.00 40.53 95 GLY A CA 1
ATOM 687 C C . GLY A 1 95 ? -8.939 -19.046 22.992 1.00 40.53 95 GLY A C 1
ATOM 688 O O . GLY A 1 95 ? -8.774 -18.303 23.988 1.00 40.53 95 GLY A O 1
#